Protein AF-A0A847DT95-F1 (afdb_monomer)

Structure (mmCIF, N/CA/C/O backbone):
data_AF-A0A847DT95-F1
#
_entry.id   AF-A0A847DT95-F1
#
loop_
_atom_site.group_PDB
_atom_site.id
_atom_site.type_symbol
_atom_site.label_atom_id
_atom_site.label_alt_id
_atom_site.label_comp_id
_atom_site.label_asym_id
_atom_site.label_entity_id
_atom_site.label_seq_id
_atom_site.pdbx_PDB_ins_code
_atom_site.Cartn_x
_atom_site.Cartn_y
_atom_site.Cartn_z
_atom_site.occupancy
_atom_site.B_iso_or_equiv
_atom_site.auth_seq_id
_atom_site.auth_comp_id
_atom_site.auth_asym_id
_atom_site.auth_atom_id
_atom_site.pdbx_PDB_model_num
ATOM 1 N N . TYR A 1 1 ? 13.674 8.672 -26.201 1.00 86.81 1 TYR A N 1
ATOM 2 C CA . TYR A 1 1 ? 13.970 7.507 -25.343 1.00 86.81 1 TYR A CA 1
ATOM 3 C C . TYR A 1 1 ? 12.885 7.433 -24.284 1.00 86.81 1 TYR A C 1
ATOM 5 O O . TYR A 1 1 ? 12.633 8.451 -23.651 1.00 86.81 1 TYR A O 1
ATOM 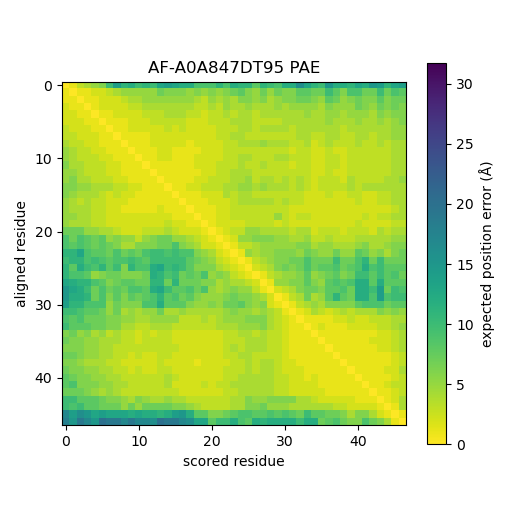13 N N . GLN A 1 2 ? 12.192 6.300 -24.151 1.00 92.19 2 GLN A N 1
ATOM 14 C CA . GLN A 1 2 ? 11.147 6.121 -23.139 1.00 92.19 2 GLN A CA 1
ATOM 15 C C . GLN A 1 2 ? 11.750 5.408 -21.919 1.00 92.19 2 GLN A C 1
ATOM 17 O O . GLN A 1 2 ? 12.309 4.325 -22.088 1.00 92.19 2 GLN A O 1
ATOM 22 N N . PRO A 1 3 ? 11.682 5.992 -20.709 1.00 94.62 3 PRO A N 1
ATOM 23 C CA . PRO A 1 3 ? 12.226 5.360 -19.513 1.00 94.62 3 PRO A CA 1
ATOM 24 C C . PRO A 1 3 ? 11.462 4.090 -19.135 1.00 94.62 3 PRO A C 1
ATOM 26 O O . PRO A 1 3 ? 10.231 4.052 -19.208 1.00 94.62 3 PRO A O 1
ATOM 29 N N . LEU A 1 4 ? 12.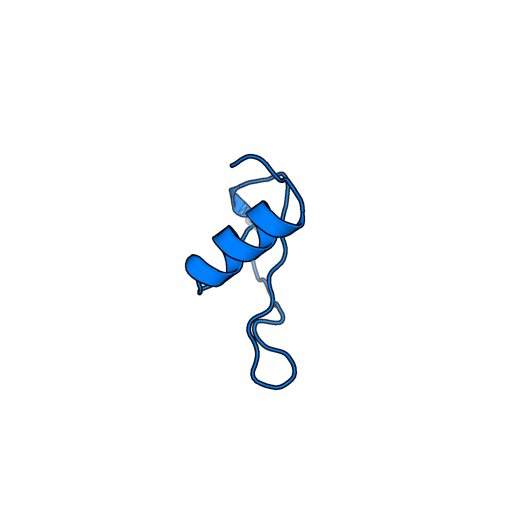187 3.082 -18.655 1.00 96.06 4 LEU A N 1
ATOM 30 C CA . LEU A 1 4 ? 11.594 1.865 -18.113 1.00 96.06 4 LEU A CA 1
ATOM 31 C C . LEU A 1 4 ? 10.855 2.173 -16.800 1.00 96.06 4 LEU A C 1
ATOM 33 O O . LEU A 1 4 ? 11.423 2.772 -15.888 1.00 96.06 4 LEU A O 1
ATOM 37 N N . GLN A 1 5 ? 9.591 1.762 -16.706 1.00 93.69 5 GLN A N 1
ATOM 38 C CA . GLN A 1 5 ? 8.759 1.951 -15.515 1.00 93.69 5 GLN A CA 1
ATOM 39 C C . GLN A 1 5 ? 8.845 0.701 -14.625 1.00 93.69 5 GLN A C 1
ATOM 41 O O . GLN A 1 5 ? 8.151 -0.281 -14.876 1.00 93.69 5 GLN A O 1
ATOM 46 N N . ILE A 1 6 ? 9.704 0.721 -13.600 1.00 93.38 6 ILE A N 1
ATOM 47 C CA . ILE A 1 6 ? 9.861 -0.381 -12.630 1.00 93.38 6 ILE A CA 1
ATOM 48 C C . ILE A 1 6 ? 9.378 0.085 -11.258 1.00 93.38 6 ILE A C 1
ATOM 50 O O . ILE A 1 6 ? 9.687 1.195 -10.829 1.00 93.38 6 ILE A O 1
ATOM 54 N N . VAL A 1 7 ? 8.656 -0.781 -10.545 1.00 90.19 7 VAL A N 1
ATOM 55 C CA . VAL A 1 7 ? 8.222 -0.540 -9.165 1.00 90.19 7 VAL A CA 1
ATOM 56 C C . VAL A 1 7 ? 8.582 -1.730 -8.278 1.00 90.19 7 VAL A C 1
ATOM 58 O O . VAL A 1 7 ? 8.431 -2.878 -8.685 1.00 90.19 7 VAL A O 1
ATOM 61 N N . LEU A 1 8 ? 9.018 -1.452 -7.048 1.00 92.62 8 LEU A N 1
ATOM 62 C CA . LEU A 1 8 ? 9.184 -2.433 -5.974 1.00 92.62 8 LEU A CA 1
ATOM 63 C C . LEU A 1 8 ? 8.350 -1.975 -4.777 1.00 92.62 8 LEU A C 1
ATOM 65 O O . LEU A 1 8 ? 8.383 -0.795 -4.420 1.00 92.62 8 LEU A O 1
ATOM 69 N N . LYS A 1 9 ? 7.570 -2.883 -4.187 1.00 89.38 9 LYS A N 1
ATOM 70 C CA . LYS A 1 9 ? 6.630 -2.569 -3.102 1.00 89.38 9 LYS A CA 1
ATOM 71 C C . LYS A 1 9 ? 6.592 -3.706 -2.088 1.00 89.38 9 LYS A C 1
ATOM 73 O O . LYS A 1 9 ? 6.696 -4.869 -2.466 1.00 89.38 9 LYS A O 1
ATOM 78 N N . MET A 1 10 ? 6.398 -3.363 -0.818 1.00 92.69 10 MET A N 1
ATOM 79 C CA . MET A 1 10 ? 6.065 -4.335 0.221 1.00 92.69 10 MET A CA 1
ATOM 80 C C . MET A 1 10 ? 4.594 -4.724 0.073 1.00 92.69 10 MET A C 1
ATOM 82 O O . MET A 1 10 ? 3.736 -3.847 0.043 1.00 92.69 10 MET A O 1
ATOM 86 N N . VAL A 1 11 ? 4.320 -6.024 -0.031 1.00 90.94 11 VAL A N 1
ATOM 87 C CA . VAL A 1 11 ? 2.953 -6.560 -0.178 1.00 90.94 11 VAL A CA 1
ATOM 88 C C . VAL A 1 11 ? 2.466 -7.292 1.074 1.00 90.94 11 VAL A C 1
ATOM 90 O O . VAL A 1 11 ? 1.262 -7.440 1.268 1.00 90.94 11 VAL A O 1
ATOM 93 N N . ARG A 1 12 ? 3.387 -7.724 1.951 1.00 93.75 12 ARG A N 1
ATOM 94 C CA . ARG A 1 12 ? 3.073 -8.377 3.229 1.00 93.75 12 ARG A CA 1
ATOM 95 C C . ARG A 1 12 ? 4.071 -8.010 4.323 1.00 93.75 12 ARG A C 1
ATOM 97 O O . ARG A 1 12 ? 5.253 -7.850 4.026 1.00 93.75 12 ARG A O 1
ATOM 104 N N . CYS A 1 13 ? 3.601 -7.945 5.567 1.00 94.88 13 CYS A N 1
ATOM 105 C CA . CYS A 1 13 ? 4.398 -7.807 6.790 1.00 94.88 13 CYS A CA 1
ATOM 106 C C . CYS A 1 13 ? 3.828 -8.748 7.855 1.00 94.88 13 CYS A C 1
ATOM 108 O O . CYS A 1 13 ? 2.618 -8.725 8.064 1.00 94.88 13 CYS A O 1
ATOM 110 N N . ASN A 1 14 ? 4.657 -9.557 8.526 1.00 96.31 14 ASN A N 1
ATOM 111 C CA . ASN A 1 14 ? 4.192 -10.525 9.535 1.00 96.31 14 ASN A CA 1
ATOM 112 C C . ASN A 1 14 ? 3.011 -11.382 9.040 1.00 96.31 14 ASN A C 1
ATOM 114 O O . ASN A 1 14 ? 1.978 -11.473 9.700 1.00 96.31 14 ASN A O 1
ATOM 118 N N . ASP A 1 15 ? 3.131 -11.916 7.823 1.00 92.69 15 ASP A N 1
ATOM 119 C CA . ASP A 1 15 ? 2.091 -12.691 7.134 1.00 92.69 15 ASP A CA 1
ATOM 120 C C . ASP A 1 15 ? 0.746 -11.976 6.912 1.00 92.69 15 ASP A C 1
ATOM 122 O O . ASP A 1 15 ? -0.210 -12.610 6.470 1.00 92.69 15 ASP A O 1
ATOM 126 N N . GLN A 1 16 ? 0.663 -10.660 7.114 1.00 91.69 16 GLN A N 1
ATOM 127 C CA . GLN A 1 16 ? -0.541 -9.851 6.896 1.00 91.69 16 GLN A CA 1
ATOM 128 C C . GLN A 1 16 ? -0.395 -8.937 5.670 1.00 91.69 16 GLN A C 1
ATOM 130 O O . GLN A 1 16 ? 0.728 -8.537 5.344 1.00 91.69 16 GLN A O 1
ATOM 135 N N . PRO A 1 17 ? -1.500 -8.605 4.971 1.00 92.75 17 PRO A N 1
ATOM 136 C CA . PRO A 1 17 ? -1.467 -7.661 3.859 1.00 92.75 17 PRO A CA 1
ATOM 137 C C . PRO A 1 17 ? -1.092 -6.255 4.343 1.00 92.75 17 PRO A C 1
ATOM 139 O O . PRO A 1 17 ? -1.442 -5.848 5.449 1.00 92.75 17 PRO A O 1
ATOM 142 N N . VAL A 1 18 ? -0.390 -5.506 3.493 1.00 92.44 18 VAL A N 1
ATOM 143 C CA . VAL A 1 18 ? -0.152 -4.068 3.673 1.00 92.44 18 VAL A CA 1
ATOM 144 C C . VAL A 1 18 ? -0.545 -3.334 2.395 1.00 92.44 18 VAL A C 1
ATOM 146 O O . VAL A 1 18 ? -0.489 -3.899 1.303 1.00 92.44 18 VAL A O 1
ATOM 149 N N . ALA A 1 19 ? -0.957 -2.074 2.516 1.00 92.31 19 ALA A N 1
ATOM 150 C CA . ALA A 1 19 ? -1.370 -1.269 1.375 1.00 92.31 19 ALA A CA 1
ATOM 151 C C . ALA A 1 19 ? -0.877 0.169 1.514 1.00 92.31 19 ALA A C 1
ATOM 153 O O . ALA A 1 19 ? -0.786 0.714 2.613 1.00 92.31 19 ALA A O 1
ATOM 154 N N . LYS A 1 20 ? -0.599 0.796 0.369 1.00 88.06 20 LYS A N 1
ATOM 155 C CA . LYS A 1 20 ? -0.388 2.239 0.270 1.00 88.06 20 LYS A CA 1
ATOM 156 C C . LYS A 1 20 ? -1.623 2.860 -0.373 1.00 88.06 20 LYS A C 1
ATOM 158 O O . LYS A 1 20 ? -1.855 2.638 -1.561 1.00 88.06 20 LYS A O 1
ATOM 163 N N . LEU A 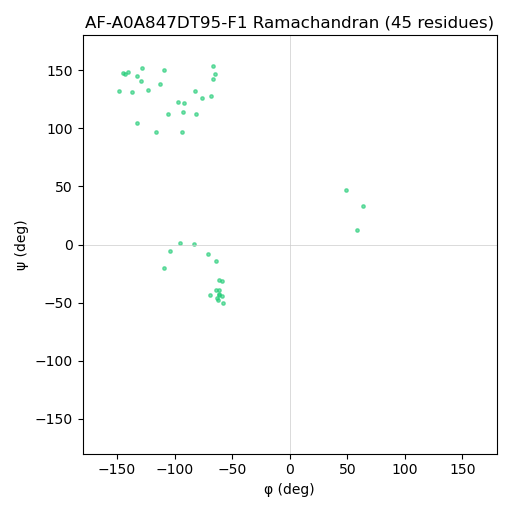1 21 ? -2.370 3.644 0.398 1.00 86.56 21 LEU A N 1
ATOM 164 C CA . LEU A 1 21 ? -3.449 4.485 -0.115 1.00 86.56 21 LEU A CA 1
ATOM 165 C C . LEU A 1 21 ? -2.842 5.783 -0.658 1.00 86.56 21 LEU A C 1
ATOM 167 O O . LEU A 1 21 ? -1.971 6.379 -0.026 1.00 86.56 21 LEU A O 1
ATOM 171 N N . SER A 1 22 ? -3.243 6.180 -1.860 1.00 82.50 22 SER A N 1
ATOM 172 C CA . SER A 1 22 ? -2.792 7.411 -2.505 1.00 82.50 22 SER A CA 1
ATOM 173 C C . SER A 1 22 ? -4.005 8.144 -3.048 1.00 82.50 22 SER A C 1
ATOM 175 O O . SER A 1 22 ? -4.887 7.502 -3.606 1.00 82.50 22 SER A O 1
ATOM 177 N N . ASP A 1 23 ? -3.978 9.475 -3.006 1.00 82.62 23 ASP A N 1
ATOM 178 C CA . ASP A 1 23 ? -5.010 10.310 -3.647 1.00 82.62 23 ASP A CA 1
ATOM 179 C C . ASP A 1 23 ? -5.033 10.159 -5.181 1.00 82.62 23 ASP A C 1
ATOM 181 O O . ASP A 1 23 ? -5.965 10.585 -5.851 1.00 82.62 23 ASP A O 1
ATOM 185 N N . ALA A 1 24 ? -3.983 9.557 -5.751 1.00 78.81 24 ALA A N 1
ATOM 186 C CA . ALA A 1 24 ? -3.915 9.188 -7.152 1.00 78.81 24 ALA A CA 1
ATOM 187 C C . ALA A 1 24 ? -4.407 7.738 -7.315 1.00 78.81 24 ALA A C 1
ATOM 189 O O . ALA A 1 24 ? -3.721 6.819 -6.83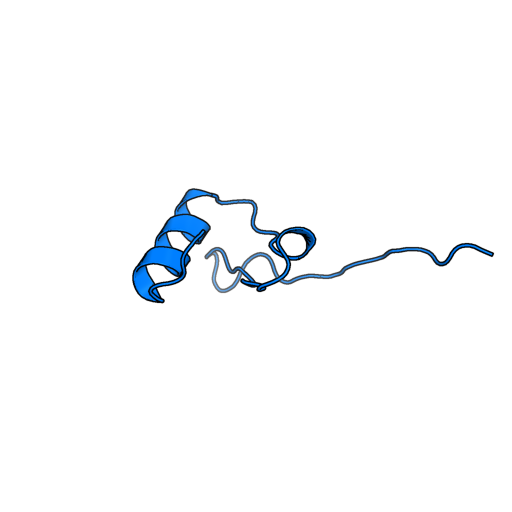6 1.00 78.81 24 ALA A O 1
ATOM 190 N N . PRO A 1 25 ? -5.544 7.503 -7.995 1.00 71.12 25 PRO A N 1
ATOM 191 C CA . PRO A 1 25 ? -6.144 6.176 -8.108 1.00 71.12 25 PRO A CA 1
ATOM 192 C C . PRO A 1 25 ? -5.196 5.164 -8.765 1.00 71.12 25 PRO A C 1
ATOM 194 O O . PRO A 1 25 ? -5.170 4.002 -8.361 1.00 71.12 25 PRO A O 1
ATOM 197 N N . GLU A 1 26 ? -4.323 5.597 -9.684 1.00 70.19 26 GLU A N 1
ATOM 198 C CA . GLU A 1 26 ? -3.351 4.719 -10.349 1.00 70.19 26 GLU A CA 1
ATOM 199 C C . GLU A 1 26 ? -2.204 4.223 -9.444 1.00 70.19 26 GLU A C 1
ATOM 201 O O . GLU A 1 26 ? -1.407 3.371 -9.847 1.00 70.19 26 GLU A O 1
ATOM 206 N N . LYS A 1 27 ? -2.079 4.749 -8.217 1.00 72.00 27 LYS A N 1
ATOM 207 C CA . LYS A 1 27 ? -0.988 4.403 -7.287 1.00 72.00 27 LYS A CA 1
ATOM 208 C C . LYS A 1 27 ? -1.407 3.462 -6.163 1.00 72.00 27 LYS A C 1
ATOM 210 O O . LYS A 1 27 ? -0.520 3.010 -5.424 1.00 72.00 27 LYS A O 1
ATOM 215 N N . THR A 1 28 ? -2.695 3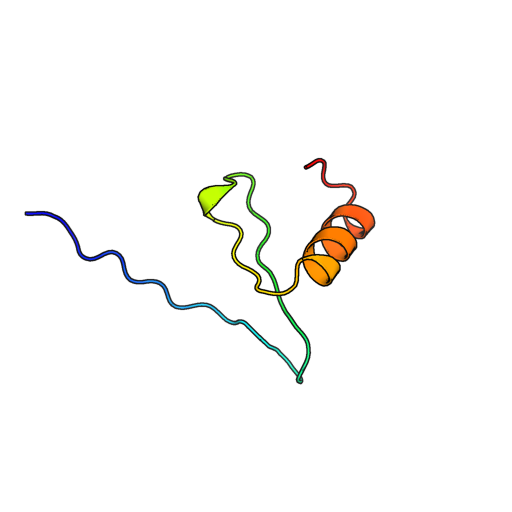.146 -6.058 1.00 69.19 28 THR A N 1
ATOM 216 C CA . THR A 1 28 ? -3.218 2.157 -5.113 1.00 69.19 28 THR A CA 1
ATOM 217 C C . THR A 1 28 ? -3.026 0.765 -5.701 1.00 69.19 28 THR A C 1
ATOM 219 O O . THR A 1 28 ? -3.617 0.416 -6.714 1.00 69.19 28 THR A O 1
ATOM 222 N N . MET A 1 29 ? -2.147 -0.022 -5.083 1.00 68.31 29 MET A N 1
ATOM 223 C CA . MET A 1 29 ? -1.850 -1.395 -5.495 1.00 68.31 29 MET A CA 1
ATOM 224 C C . MET A 1 29 ? -1.884 -2.262 -4.242 1.00 68.31 29 MET A C 1
ATOM 226 O O . MET A 1 29 ? -0.989 -2.173 -3.401 1.00 68.31 29 MET A O 1
ATOM 230 N N . CYS A 1 30 ? -2.959 -3.027 -4.103 1.00 74.56 30 CYS A N 1
ATOM 231 C CA . CYS A 1 30 ? -3.144 -4.053 -3.090 1.00 74.56 30 CYS A CA 1
ATOM 232 C C . CYS A 1 30 ? -4.020 -5.138 -3.714 1.00 74.56 30 CYS A C 1
ATOM 234 O O . CYS A 1 30 ? -5.048 -4.826 -4.314 1.00 74.56 30 CYS A O 1
ATOM 236 N N . ASP A 1 31 ? -3.606 -6.391 -3.570 1.00 76.38 31 ASP A N 1
ATOM 237 C CA . ASP A 1 31 ? -4.271 -7.538 -4.197 1.00 76.38 31 ASP A CA 1
ATOM 238 C C . ASP A 1 31 ? -5.482 -8.029 -3.378 1.00 76.38 31 ASP A C 1
ATOM 240 O O . ASP A 1 31 ? -6.144 -8.991 -3.757 1.00 76.38 31 ASP A O 1
ATOM 244 N N . ASP A 1 32 ? -5.771 -7.364 -2.253 1.00 84.69 32 ASP A N 1
ATOM 245 C CA . ASP A 1 32 ? -6.878 -7.658 -1.345 1.00 84.69 32 ASP A CA 1
ATOM 246 C C . ASP A 1 32 ? -7.872 -6.475 -1.305 1.00 84.69 32 ASP A C 1
ATOM 248 O O . ASP A 1 32 ? -7.675 -5.499 -0.566 1.00 84.69 32 ASP A O 1
ATOM 252 N N . PRO A 1 33 ? -8.962 -6.541 -2.094 1.00 84.56 33 PRO A N 1
ATOM 253 C CA . PRO A 1 33 ? -10.001 -5.514 -2.101 1.00 84.56 33 PRO A CA 1
ATOM 254 C C . PRO A 1 33 ? -10.695 -5.345 -0.744 1.00 84.56 33 PRO A C 1
ATOM 256 O O . PRO A 1 33 ? -11.114 -4.236 -0.405 1.00 84.56 33 PRO A O 1
ATOM 259 N N . GLY A 1 34 ? -10.803 -6.421 0.045 1.00 89.06 34 GLY A N 1
ATOM 260 C CA . GLY A 1 34 ? -11.422 -6.389 1.369 1.00 89.06 34 GLY A CA 1
ATOM 261 C C . GLY A 1 34 ? -10.574 -5.597 2.359 1.00 89.06 34 GLY A C 1
ATOM 262 O O . GLY A 1 34 ? -11.090 -4.740 3.077 1.00 89.06 34 GLY A O 1
ATOM 263 N N . TYR A 1 35 ? -9.258 -5.808 2.335 1.00 90.44 35 TYR A N 1
ATOM 264 C CA . TYR A 1 35 ? -8.316 -5.042 3.147 1.00 90.44 35 TYR A CA 1
ATOM 265 C C . TYR A 1 35 ? -8.296 -3.551 2.772 1.00 90.44 35 TYR A C 1
ATOM 267 O O . TYR A 1 35 ? -8.270 -2.693 3.656 1.00 90.44 35 TYR A O 1
ATOM 275 N N . LEU A 1 36 ? -8.392 -3.215 1.480 1.00 88.81 36 LEU A N 1
ATOM 276 C CA . LEU A 1 36 ? -8.524 -1.821 1.039 1.00 88.81 36 LEU A CA 1
ATOM 277 C C . LEU 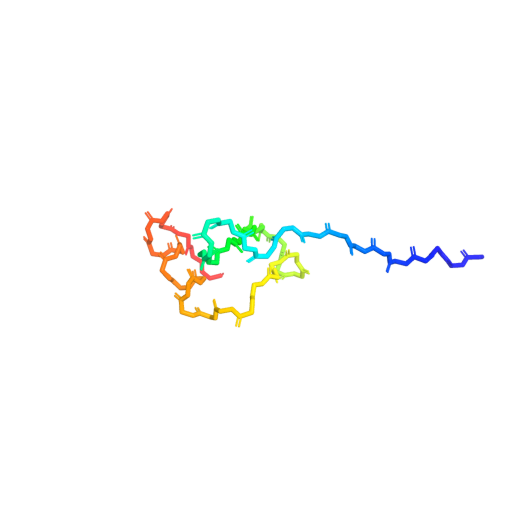A 1 36 ? -9.814 -1.163 1.546 1.00 88.81 36 LEU A C 1
ATOM 279 O O . LEU A 1 36 ? -9.767 -0.032 2.031 1.00 88.81 36 LEU A O 1
ATOM 283 N N . ALA A 1 37 ? -10.954 -1.853 1.441 1.00 90.06 37 ALA A N 1
ATOM 284 C CA . ALA A 1 37 ? -12.232 -1.352 1.948 1.00 90.06 37 ALA A CA 1
ATOM 285 C C . ALA A 1 37 ? -12.181 -1.126 3.468 1.00 90.06 37 ALA A C 1
ATOM 287 O O . ALA A 1 37 ? -12.600 -0.074 3.952 1.00 90.06 37 ALA A O 1
ATOM 288 N N . TYR A 1 38 ? -11.581 -2.068 4.201 1.00 92.19 38 TYR A N 1
ATOM 289 C CA . TYR A 1 38 ? -11.346 -1.944 5.637 1.00 92.19 38 TYR A CA 1
ATOM 290 C C . TYR A 1 38 ? -10.502 -0.710 5.982 1.00 92.19 38 TYR A C 1
ATOM 292 O O . TYR A 1 38 ? -10.910 0.094 6.819 1.00 92.19 38 TYR A O 1
ATOM 300 N N . LEU A 1 39 ? -9.358 -0.510 5.318 1.00 92.25 39 LEU A N 1
ATOM 301 C CA . LEU A 1 39 ? -8.505 0.653 5.576 1.00 92.25 39 LEU A CA 1
ATOM 302 C C . LEU A 1 39 ? -9.233 1.970 5.276 1.00 92.25 39 LEU A C 1
ATOM 304 O O . LEU A 1 39 ? -9.163 2.896 6.082 1.00 92.25 39 LEU A O 1
ATOM 308 N N . ARG A 1 40 ? -9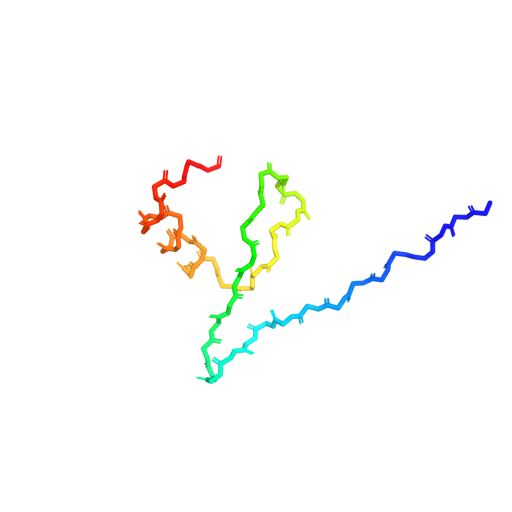.975 2.055 4.164 1.00 90.06 40 ARG A N 1
ATOM 309 C CA . ARG A 1 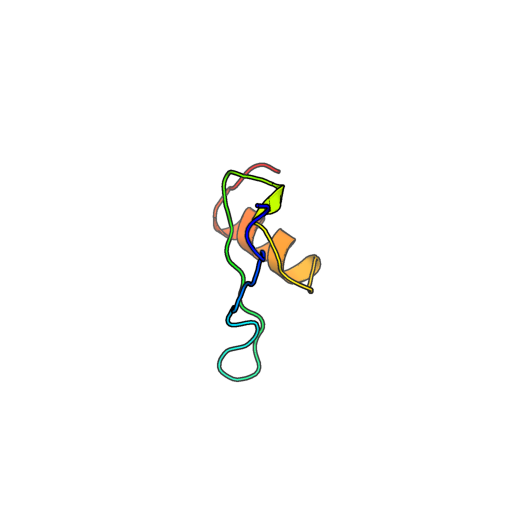40 ? -10.780 3.246 3.840 1.00 90.06 40 ARG A CA 1
ATOM 310 C C . ARG A 1 40 ? -11.810 3.552 4.921 1.00 90.06 40 ARG A C 1
ATOM 312 O O . ARG A 1 40 ? -11.923 4.702 5.332 1.00 90.06 40 ARG A O 1
ATOM 319 N N . GLN A 1 41 ? -12.509 2.532 5.419 1.00 93.00 41 GLN A N 1
ATOM 320 C CA . GLN A 1 41 ? -13.475 2.693 6.503 1.00 93.00 41 GLN A CA 1
ATOM 321 C C . GLN A 1 41 ? -12.805 3.181 7.795 1.00 93.00 41 GLN A C 1
ATOM 323 O O . GLN A 1 41 ? -13.288 4.132 8.408 1.00 93.00 41 GLN A O 1
ATOM 328 N N . VAL A 1 42 ? -11.698 2.556 8.206 1.00 95.31 42 VAL A N 1
ATOM 329 C CA . VAL A 1 42 ? -10.976 2.907 9.442 1.00 95.31 42 VAL A CA 1
ATOM 330 C C . VAL A 1 42 ? -10.448 4.340 9.404 1.00 95.31 42 VAL A C 1
ATOM 332 O O . VAL A 1 42 ? -10.503 5.037 10.415 1.00 95.31 42 VAL A O 1
ATOM 335 N N . PHE A 1 43 ? -9.960 4.788 8.246 1.00 92.75 43 PHE A N 1
ATOM 336 C CA . PHE A 1 43 ? -9.388 6.125 8.079 1.00 92.75 43 PHE A CA 1
ATOM 337 C C . PHE A 1 43 ? -10.381 7.173 7.547 1.00 92.75 43 PHE A C 1
ATOM 339 O O . PHE A 1 43 ? -9.991 8.323 7.362 1.00 92.75 43 PHE A O 1
ATOM 346 N N . GLY A 1 44 ? -11.649 6.812 7.317 1.00 91.50 44 GLY A N 1
ATOM 347 C CA . GLY A 1 44 ? -12.681 7.733 6.825 1.00 91.50 44 GLY A CA 1
ATOM 348 C C . GLY A 1 44 ? -12.406 8.296 5.425 1.00 91.50 44 GLY A C 1
ATOM 349 O O . GLY A 1 44 ? -12.735 9.449 5.153 1.00 91.50 44 GLY A O 1
ATOM 350 N N . ILE A 1 45 ? -11.775 7.512 4.550 1.00 86.12 45 ILE A N 1
ATOM 351 C CA . ILE A 1 45 ? -11.364 7.938 3.206 1.00 86.12 45 ILE A CA 1
ATOM 352 C C . ILE A 1 45 ? -12.486 7.609 2.214 1.00 86.12 45 ILE A C 1
ATOM 354 O O . ILE A 1 45 ? -12.891 6.451 2.097 1.00 86.12 45 ILE A O 1
ATOM 358 N N . ALA A 1 46 ? -12.985 8.634 1.516 1.00 75.56 46 ALA A N 1
ATOM 359 C CA . ALA A 1 46 ? -13.929 8.472 0.410 1.00 75.56 46 ALA A CA 1
ATOM 360 C C . ALA A 1 46 ? -13.256 7.766 -0.780 1.00 75.56 46 ALA A C 1
ATOM 362 O O . ALA A 1 46 ? -12.034 7.805 -0.907 1.00 75.56 46 ALA A O 1
ATOM 363 N N . GLU A 1 47 ? -14.050 7.078 -1.603 1.00 67.56 47 GLU A N 1
ATOM 364 C CA . GLU A 1 47 ? -13.545 6.257 -2.715 1.00 67.56 47 GLU A CA 1
ATOM 365 C C . GLU A 1 47 ? -12.685 7.029 -3.724 1.00 67.56 47 GLU A C 1
ATOM 367 O O . GLU 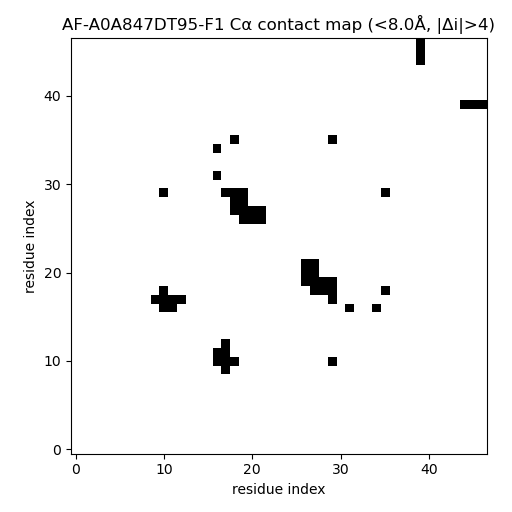A 1 47 ? -13.075 8.158 -4.103 1.00 67.56 47 GLU A O 1
#

Solvent-accessible surface area (backbone atoms only — not comparable to full-atom values): 3359 Å² total; per-residue (Å²): 138,82,81,86,90,81,86,87,79,79,58,63,56,96,93,34,83,45,74,54,87,50,98,49,74,92,63,51,65,60,98,47,68,66,60,52,53,50,51,30,62,78,71,70,52,80,135

pLDDT: mean 86.89, std 8.33, range [67.56, 96.31]

Secondary structure (DSSP, 8-state):
-PPP-------EETTEE-----SSGGG---S-HHHHHHHHHHHT---

Mean predicted aligned error: 4.4 Å

Radius of gyration: 12.94 Å; Cα contacts (8 Å, |Δi|>4): 27; chains: 1; bounding box: 28×23×35 Å

Foldseek 3Di:
DDDDDDDDDDQDDPNHGDWDDDPDPVRTDHPDPPVVVVVCVVVVNDD

Sequence (47 aa):
YQPLQIVLKMVRCNDQPVAKLSDAPEKTMCDDPGYLAYLRQVFGIAE

Nearest PDB structures (foldseek):
  4hl7-assembly1_A  TM=8.991E-01  e=2.634E-02  Vibrio cholerae O1 biovar El Tor str. N16961